Protein AF-A0A3C0TW62-F1 (afdb_monomer_lite)

Structure (mmCIF, N/CA/C/O backbone):
data_AF-A0A3C0TW62-F1
#
_entry.id   AF-A0A3C0TW62-F1
#
loop_
_atom_site.group_PDB
_atom_site.id
_atom_site.type_symbol
_atom_site.label_atom_id
_atom_site.label_alt_id
_atom_site.label_comp_id
_atom_site.label_asym_id
_atom_site.label_entity_id
_atom_site.label_seq_id
_atom_site.pdbx_PDB_ins_code
_atom_site.Cartn_x
_atom_site.Cartn_y
_atom_site.Cartn_z
_atom_site.occupancy
_atom_site.B_iso_or_equiv
_atom_site.auth_seq_id
_atom_site.auth_comp_id
_atom_site.auth_asym_id
_atom_site.auth_atom_id
_atom_site.pdbx_PDB_model_num
ATOM 1 N N . ASP A 1 1 ? -12.634 4.290 17.153 1.00 72.00 1 ASP A N 1
ATOM 2 C CA . ASP A 1 1 ? -13.857 5.122 17.173 1.00 72.00 1 ASP A CA 1
ATOM 3 C C . ASP A 1 1 ? -14.452 5.361 15.791 1.00 72.00 1 ASP A C 1
ATOM 5 O O . ASP A 1 1 ? -15.557 4.895 15.566 1.00 72.00 1 ASP A O 1
ATOM 9 N N . LEU A 1 2 ? -13.745 5.972 14.828 1.00 84.00 2 LEU A N 1
ATOM 10 C CA . LEU A 1 2 ? -14.316 6.241 13.490 1.00 84.00 2 LEU A CA 1
ATOM 11 C C . LEU A 1 2 ? -14.705 4.983 12.694 1.00 84.00 2 LEU A C 1
ATOM 13 O O . LEU A 1 2 ? -15.758 4.965 12.077 1.00 84.00 2 LEU A O 1
ATOM 17 N N . ALA A 1 3 ? -13.913 3.909 12.740 1.00 81.69 3 ALA A N 1
ATOM 18 C CA . ALA A 1 3 ? -14.281 2.653 12.073 1.00 81.69 3 ALA A CA 1
ATOM 19 C C . ALA A 1 3 ? -15.541 1.995 12.679 1.00 81.69 3 ALA A C 1
ATOM 21 O O . ALA A 1 3 ? -16.260 1.282 11.988 1.00 81.69 3 ALA A O 1
ATOM 22 N N . ALA A 1 4 ? -15.842 2.265 13.955 1.00 87.00 4 ALA A N 1
ATOM 23 C CA . ALA A 1 4 ? -17.002 1.703 14.646 1.00 87.00 4 ALA A CA 1
ATOM 24 C C . ALA A 1 4 ? -18.318 2.427 14.309 1.00 87.00 4 ALA A C 1
ATOM 26 O O . ALA A 1 4 ? -19.385 1.938 14.668 1.00 87.00 4 ALA A O 1
ATOM 27 N N . THR A 1 5 ? -18.269 3.573 13.618 1.00 90.25 5 THR A N 1
ATOM 28 C CA . THR A 1 5 ? -19.477 4.322 13.230 1.00 90.25 5 THR A CA 1
ATOM 29 C C . THR A 1 5 ? -20.233 3.680 12.067 1.00 90.25 5 THR A C 1
ATOM 31 O O . THR A 1 5 ? -21.365 4.068 11.797 1.00 90.25 5 THR A O 1
ATOM 34 N N . GLY A 1 6 ? -19.610 2.733 11.354 1.00 89.12 6 GLY A N 1
ATOM 35 C CA . GLY A 1 6 ? -20.166 2.131 10.140 1.00 89.12 6 GLY A CA 1
ATOM 36 C C . GLY A 1 6 ? -20.103 3.029 8.899 1.00 89.12 6 GLY A C 1
ATOM 37 O O . GLY A 1 6 ? -20.691 2.681 7.885 1.00 89.12 6 GLY A O 1
ATOM 38 N N . MET A 1 7 ? -19.404 4.170 8.963 1.00 93.00 7 MET A N 1
ATOM 39 C CA . MET A 1 7 ? -19.262 5.116 7.841 1.00 93.00 7 MET A CA 1
ATOM 40 C C . MET A 1 7 ? -17.917 5.008 7.102 1.00 93.00 7 MET A C 1
ATOM 42 O O . MET A 1 7 ? -17.636 5.811 6.217 1.00 93.00 7 MET A O 1
ATOM 46 N N . VAL A 1 8 ? -17.045 4.078 7.503 1.00 94.38 8 VAL A N 1
ATOM 47 C CA . VAL A 1 8 ? -15.711 3.904 6.912 1.00 94.38 8 VAL A CA 1
ATOM 48 C C . VAL A 1 8 ? -15.686 2.622 6.092 1.00 94.38 8 VAL A C 1
ATOM 50 O O . VAL A 1 8 ? -15.586 1.529 6.645 1.00 94.38 8 VAL A O 1
ATOM 53 N N . ASP A 1 9 ? -15.720 2.774 4.771 1.00 94.94 9 ASP A N 1
ATOM 54 C CA . ASP A 1 9 ? -15.726 1.645 3.835 1.00 94.94 9 ASP A CA 1
ATOM 55 C C . ASP A 1 9 ? -14.324 1.165 3.445 1.00 94.94 9 ASP A C 1
ATOM 57 O O . ASP A 1 9 ? -14.174 0.098 2.863 1.00 94.94 9 ASP A O 1
ATOM 61 N N . GLY A 1 10 ? -13.279 1.939 3.731 1.00 96.06 10 GLY A N 1
ATOM 62 C CA . GLY A 1 10 ? -11.916 1.620 3.318 1.00 96.06 10 GLY A CA 1
ATOM 63 C C . GLY A 1 10 ? -10.922 2.702 3.710 1.00 96.06 10 GLY A C 1
ATOM 64 O O . GLY A 1 10 ? -11.287 3.737 4.270 1.00 96.06 10 GLY A O 1
ATOM 65 N N . VAL A 1 11 ? -9.644 2.459 3.419 1.00 96.69 11 VAL A N 1
ATOM 66 C CA . VAL A 1 11 ? -8.550 3.381 3.750 1.00 96.69 11 VAL A CA 1
ATOM 67 C C . VAL A 1 11 ? -7.592 3.505 2.577 1.00 96.69 11 VAL A C 1
ATOM 69 O O . VAL A 1 11 ? -7.210 2.523 1.950 1.00 96.69 11 VAL A O 1
ATOM 72 N N . THR A 1 12 ? -7.136 4.719 2.298 1.00 96.81 12 THR A N 1
ATOM 73 C CA . THR A 1 12 ? -6.031 4.948 1.365 1.00 96.81 12 THR A CA 1
ATOM 74 C C . THR A 1 12 ? -4.782 5.332 2.135 1.00 96.81 12 THR A C 1
ATOM 76 O O . THR A 1 12 ? -4.821 6.269 2.932 1.00 96.81 12 THR A O 1
ATOM 79 N N . THR A 1 13 ? -3.664 4.665 1.869 1.00 95.38 13 THR A N 1
ATOM 80 C CA . THR A 1 13 ? -2.362 5.033 2.428 1.00 95.38 13 THR A CA 1
ATOM 81 C C . THR A 1 13 ? -1.436 5.546 1.330 1.00 95.38 13 THR A C 1
ATOM 83 O O . THR A 1 13 ? -1.660 5.342 0.133 1.00 95.38 13 THR A O 1
ATOM 86 N N . ASN A 1 14 ? -0.398 6.268 1.731 1.00 92.88 14 ASN A N 1
ATOM 87 C CA . ASN A 1 14 ? 0.791 6.492 0.919 1.00 92.88 14 ASN A CA 1
ATOM 88 C C . ASN A 1 14 ? 2.023 6.451 1.845 1.00 92.88 14 ASN A C 1
ATOM 90 O O . ASN A 1 14 ? 1.886 6.773 3.033 1.00 92.88 14 ASN A O 1
ATOM 94 N N . PRO A 1 15 ? 3.209 6.060 1.341 1.00 88.94 15 PRO A N 1
ATOM 95 C CA . PRO A 1 15 ? 4.424 5.948 2.143 1.00 88.94 15 PRO A CA 1
ATOM 96 C C . PRO A 1 15 ? 4.769 7.234 2.896 1.00 88.94 15 PRO A C 1
ATOM 98 O O . PRO A 1 15 ? 5.175 7.183 4.053 1.00 88.94 15 PRO A O 1
ATOM 101 N N . SER A 1 16 ? 4.547 8.402 2.283 1.00 90.19 16 SER A N 1
ATOM 102 C CA . SER A 1 16 ? 4.868 9.693 2.896 1.00 90.19 16 SER A CA 1
ATOM 103 C C . SER A 1 16 ? 4.033 9.996 4.142 1.00 90.19 16 SER A C 1
ATOM 105 O O . SER A 1 16 ? 4.574 10.518 5.112 1.00 90.19 16 SER A O 1
ATOM 107 N N . LEU A 1 17 ? 2.733 9.684 4.147 1.00 89.56 17 LEU A N 1
ATOM 108 C CA . LEU A 1 17 ? 1.871 9.872 5.319 1.00 89.56 17 LEU A CA 1
ATOM 109 C C . LEU A 1 17 ? 2.309 8.974 6.477 1.00 89.56 17 LEU A C 1
ATOM 111 O O . LEU A 1 17 ? 2.363 9.434 7.614 1.00 89.56 17 LEU A O 1
ATOM 115 N N . VAL A 1 18 ? 2.661 7.719 6.188 1.00 89.06 18 VAL A N 1
ATOM 116 C CA . VAL A 1 18 ? 3.077 6.765 7.226 1.00 89.06 18 VAL A CA 1
ATOM 117 C C . VAL A 1 18 ? 4.464 7.107 7.775 1.00 89.06 18 VAL A C 1
ATOM 119 O O . VAL A 1 18 ? 4.656 7.123 8.990 1.00 89.06 18 VAL A O 1
ATOM 122 N N . ALA A 1 19 ? 5.398 7.504 6.907 1.00 87.88 19 ALA A N 1
ATOM 123 C CA . ALA A 1 19 ? 6.716 7.980 7.316 1.00 87.88 19 ALA A CA 1
ATOM 124 C C . ALA A 1 19 ? 6.635 9.258 8.168 1.00 87.88 19 ALA A C 1
ATOM 126 O O . ALA A 1 19 ? 7.339 9.373 9.168 1.00 87.88 19 ALA A O 1
ATOM 127 N N . LYS A 1 20 ? 5.739 10.201 7.835 1.00 90.94 20 LYS A N 1
ATOM 128 C CA . LYS A 1 20 ? 5.490 11.405 8.655 1.00 90.94 20 LYS A CA 1
ATOM 129 C C . LYS A 1 20 ? 4.948 11.078 10.046 1.00 90.94 20 LYS A C 1
ATOM 131 O O . LYS A 1 20 ? 5.193 11.839 10.975 1.00 90.94 20 LYS A O 1
ATOM 136 N N . ALA A 1 21 ? 4.238 9.962 10.193 1.00 88.25 21 ALA A N 1
ATOM 137 C CA . ALA A 1 21 ? 3.800 9.453 11.488 1.00 88.25 21 ALA A CA 1
ATOM 138 C C . ALA A 1 21 ? 4.909 8.690 12.245 1.00 88.25 21 ALA A C 1
ATOM 140 O O . ALA A 1 21 ? 4.670 8.235 13.360 1.00 88.25 21 ALA A O 1
ATOM 141 N N . GLY A 1 22 ? 6.104 8.537 11.657 1.00 90.88 22 GLY A N 1
ATOM 142 C CA . GLY A 1 22 ? 7.242 7.845 12.265 1.00 90.88 22 GLY A CA 1
ATOM 143 C C . GLY A 1 22 ? 7.063 6.331 12.363 1.00 90.88 22 GLY A C 1
ATOM 144 O O . GLY A 1 22 ? 7.606 5.713 13.274 1.00 90.88 22 GLY A O 1
ATOM 145 N N . ARG A 1 23 ? 6.264 5.734 11.471 1.00 90.75 23 ARG A N 1
ATOM 146 C CA . ARG A 1 23 ? 5.881 4.319 11.541 1.00 90.75 23 ARG A CA 1
ATOM 147 C C . ARG A 1 23 ? 6.452 3.508 10.383 1.00 90.75 23 ARG A C 1
ATOM 149 O O . ARG A 1 23 ? 6.653 4.042 9.293 1.00 90.75 23 ARG A O 1
ATOM 156 N N . ASP A 1 24 ? 6.640 2.208 10.607 1.00 93.94 24 ASP A N 1
ATOM 157 C CA . ASP A 1 24 ? 6.886 1.261 9.522 1.00 93.94 24 ASP A CA 1
ATOM 158 C C . ASP A 1 24 ? 5.626 1.089 8.657 1.00 93.94 24 ASP A C 1
ATOM 160 O O . ASP A 1 24 ? 4.498 1.022 9.156 1.00 93.94 24 ASP A O 1
ATOM 164 N N . PHE A 1 25 ? 5.819 1.032 7.338 1.00 93.81 25 PHE A N 1
ATOM 165 C CA . PHE A 1 25 ? 4.712 0.977 6.388 1.00 93.81 25 PHE A CA 1
ATOM 166 C C . PHE A 1 25 ? 3.947 -0.346 6.450 1.00 93.81 25 PHE A C 1
ATOM 168 O O . PHE A 1 25 ? 2.717 -0.347 6.400 1.00 93.81 25 PHE A O 1
ATOM 175 N N . ILE A 1 26 ? 4.653 -1.468 6.592 1.00 94.56 26 ILE A N 1
ATOM 176 C CA . ILE A 1 26 ? 4.047 -2.801 6.622 1.00 94.56 26 ILE A CA 1
ATOM 177 C C . ILE A 1 26 ? 3.293 -3.015 7.934 1.00 94.56 26 ILE A C 1
ATOM 179 O O . ILE A 1 26 ? 2.182 -3.547 7.922 1.00 94.56 26 ILE A O 1
ATOM 183 N N . GLU A 1 27 ? 3.853 -2.568 9.057 1.00 95.38 27 GLU A N 1
ATOM 184 C CA . GLU A 1 27 ? 3.168 -2.606 10.351 1.00 95.38 27 GLU A CA 1
ATOM 185 C C . GLU A 1 27 ? 1.898 -1.754 10.344 1.00 95.38 27 GLU A C 1
ATOM 187 O O . GLU A 1 27 ? 0.835 -2.237 10.739 1.00 95.38 27 GLU A O 1
ATOM 192 N N . ALA A 1 28 ? 1.971 -0.529 9.813 1.00 95.81 28 ALA A N 1
ATOM 193 C CA . ALA A 1 28 ? 0.802 0.335 9.691 1.00 95.81 28 ALA A CA 1
ATOM 194 C C . ALA A 1 28 ? -0.297 -0.308 8.829 1.00 95.81 28 ALA A C 1
ATOM 196 O O . ALA A 1 28 ? -1.463 -0.299 9.216 1.00 95.81 28 ALA A O 1
ATOM 197 N N . LEU A 1 29 ? 0.054 -0.911 7.686 1.00 96.50 29 LEU A N 1
ATOM 198 C CA . LEU A 1 29 ? -0.911 -1.627 6.845 1.00 96.50 29 LEU A CA 1
ATOM 199 C C . LEU A 1 29 ? -1.560 -2.803 7.584 1.00 96.50 29 LEU A C 1
ATOM 201 O O . LEU A 1 29 ? -2.776 -2.976 7.497 1.00 96.50 29 LEU A O 1
ATOM 205 N N . ARG A 1 30 ? -0.772 -3.584 8.334 1.00 96.44 30 ARG A N 1
ATOM 206 C CA . ARG A 1 30 ? -1.280 -4.718 9.117 1.00 96.44 30 ARG A CA 1
ATOM 207 C C . ARG A 1 30 ? -2.288 -4.259 10.168 1.00 96.44 30 ARG A C 1
ATOM 209 O O . ARG A 1 30 ? -3.365 -4.840 10.269 1.00 96.44 30 ARG A O 1
ATOM 216 N N . GLU A 1 31 ? -1.987 -3.195 10.901 1.00 95.44 31 GLU A N 1
ATOM 217 C CA . GLU A 1 31 ? -2.914 -2.640 11.891 1.00 95.44 31 GLU A CA 1
ATOM 218 C C . GLU A 1 31 ? -4.187 -2.083 11.261 1.00 95.44 31 GLU A C 1
ATOM 220 O O . GLU A 1 31 ? -5.284 -2.400 11.716 1.00 95.44 31 GLU A O 1
ATOM 225 N N . ILE A 1 32 ? -4.063 -1.305 10.182 1.00 95.12 32 ILE A N 1
ATOM 226 C CA . ILE A 1 32 ? -5.227 -0.764 9.471 1.00 95.12 32 ILE A CA 1
ATOM 227 C C . ILE A 1 32 ? -6.114 -1.915 8.973 1.00 95.12 32 ILE A C 1
ATOM 229 O O . ILE A 1 32 ? -7.332 -1.839 9.117 1.00 95.12 32 ILE A O 1
ATOM 233 N N . SER A 1 33 ? -5.523 -3.007 8.473 1.00 95.69 33 SER A N 1
ATOM 234 C CA . SER A 1 33 ? -6.261 -4.195 8.013 1.00 95.69 33 SER A CA 1
ATOM 235 C C . SER A 1 33 ? -6.998 -4.950 9.112 1.00 95.69 33 SER A C 1
ATOM 237 O O . SER A 1 33 ? -8.017 -5.578 8.834 1.00 95.69 33 SER A O 1
ATOM 239 N N . ALA A 1 34 ? -6.531 -4.859 10.358 1.00 95.00 34 ALA A N 1
ATOM 240 C CA . ALA A 1 34 ? -7.226 -5.433 11.504 1.00 95.00 34 ALA A CA 1
ATOM 241 C C . ALA A 1 34 ? -8.411 -4.563 11.965 1.00 95.00 34 ALA A C 1
ATOM 243 O O . ALA A 1 34 ? -9.333 -5.070 12.599 1.00 95.00 34 ALA A O 1
ATOM 244 N N . ILE A 1 35 ? -8.388 -3.262 11.655 1.00 94.50 35 ILE A N 1
ATOM 245 C CA . ILE A 1 35 ? -9.409 -2.290 12.070 1.00 94.50 35 ILE A CA 1
ATOM 246 C C . ILE A 1 35 ? -10.502 -2.132 11.005 1.00 94.50 35 ILE A C 1
ATOM 248 O O . ILE A 1 35 ? -11.679 -2.028 11.346 1.00 94.50 35 ILE A O 1
ATOM 252 N N . VAL A 1 36 ? -10.123 -2.081 9.725 1.00 93.81 36 VAL A N 1
ATOM 253 C CA . VAL A 1 36 ? -11.032 -1.808 8.605 1.00 93.81 36 VAL A CA 1
ATOM 254 C C . VAL A 1 36 ? -11.135 -3.048 7.713 1.00 93.81 36 VAL A C 1
ATOM 256 O O . VAL A 1 36 ? -10.153 -3.400 7.059 1.00 93.81 36 VAL A O 1
ATOM 259 N N . PRO A 1 37 ? -12.310 -3.706 7.642 1.00 91.44 37 PRO A N 1
ATOM 260 C CA . PRO A 1 37 ? -12.492 -4.902 6.817 1.00 91.44 37 PRO A CA 1
ATOM 261 C C . PRO A 1 37 ? -12.541 -4.598 5.310 1.00 91.44 37 PRO A C 1
ATOM 263 O O . PRO A 1 37 ? -12.293 -5.486 4.495 1.00 91.44 37 PRO A O 1
ATOM 266 N N . GLY A 1 38 ? -12.859 -3.358 4.928 1.00 95.19 38 GLY A N 1
ATOM 267 C CA . GLY A 1 38 ? -12.913 -2.910 3.536 1.00 95.19 38 GLY A CA 1
ATOM 268 C C . GLY A 1 38 ? -11.537 -2.700 2.885 1.00 95.19 38 GLY A C 1
ATOM 269 O O . GLY A 1 38 ? -10.510 -2.937 3.523 1.00 95.19 38 GLY A O 1
ATOM 270 N N . PRO A 1 39 ? -11.482 -2.294 1.602 1.00 97.75 39 PRO A N 1
ATOM 271 C CA . PRO A 1 39 ? -10.235 -2.187 0.849 1.00 97.75 39 PRO A CA 1
ATOM 272 C C . PRO A 1 39 ? -9.253 -1.171 1.440 1.00 97.75 39 PRO A C 1
ATOM 274 O O . PRO A 1 39 ? -9.619 -0.053 1.813 1.00 97.75 39 PRO A O 1
ATOM 277 N N . ILE A 1 40 ? -7.974 -1.549 1.443 1.00 97.88 40 ILE A N 1
ATOM 278 C CA . ILE A 1 40 ? -6.861 -0.698 1.864 1.00 97.88 40 ILE A CA 1
ATOM 279 C C . ILE A 1 40 ? -5.935 -0.475 0.677 1.00 97.88 40 ILE A C 1
ATOM 281 O O . ILE A 1 40 ? -5.262 -1.398 0.226 1.00 97.88 40 ILE A O 1
ATOM 285 N N . SER A 1 41 ? -5.890 0.752 0.167 1.00 97.94 41 SER A N 1
ATOM 286 C CA . SER A 1 41 ? -5.013 1.103 -0.952 1.00 97.94 41 SER A CA 1
ATOM 287 C C . SER A 1 41 ? -3.586 1.334 -0.461 1.00 97.94 41 SER A C 1
ATOM 289 O O . SER A 1 41 ? -3.337 2.344 0.196 1.00 97.94 41 SER A O 1
ATOM 291 N N . ALA A 1 42 ? -2.661 0.436 -0.800 1.00 97.81 42 ALA A N 1
ATOM 292 C CA . ALA A 1 42 ? -1.233 0.535 -0.498 1.00 97.81 42 ALA A CA 1
ATOM 293 C C . ALA A 1 42 ? -0.437 0.899 -1.762 1.00 97.81 42 ALA A C 1
ATOM 295 O O . ALA A 1 42 ? -0.598 0.264 -2.802 1.00 97.81 42 ALA A O 1
ATOM 296 N N . GLU A 1 43 ? 0.402 1.933 -1.685 1.00 97.69 43 GLU A N 1
ATOM 297 C CA . GLU A 1 43 ? 1.164 2.455 -2.831 1.00 97.69 43 GLU A CA 1
ATOM 298 C C . GLU A 1 43 ? 2.508 1.744 -3.014 1.00 97.69 43 GLU A C 1
ATOM 300 O O . GLU A 1 43 ? 3.240 1.555 -2.040 1.00 97.69 43 GLU A O 1
ATOM 305 N N . VAL A 1 44 ? 2.841 1.408 -4.262 1.00 97.44 44 VAL A N 1
ATOM 306 C CA . VAL A 1 44 ? 4.203 1.021 -4.669 1.00 97.44 44 VAL A CA 1
ATOM 307 C C . VAL A 1 44 ? 5.068 2.262 -4.898 1.00 97.44 44 VAL A C 1
ATOM 309 O O . VAL A 1 44 ? 4.565 3.328 -5.240 1.00 97.44 44 VAL A O 1
ATOM 312 N N . THR A 1 45 ? 6.379 2.126 -4.741 1.00 95.81 45 THR A N 1
ATOM 313 C CA . THR A 1 45 ? 7.362 3.193 -4.979 1.00 95.81 45 THR A CA 1
ATOM 314 C C . THR A 1 45 ? 8.155 3.011 -6.270 1.00 95.81 45 THR A C 1
ATOM 316 O O . THR A 1 45 ? 8.697 3.984 -6.795 1.00 95.81 45 THR A O 1
ATOM 319 N N . ALA A 1 46 ? 8.227 1.786 -6.796 1.00 97.56 46 ALA A N 1
ATOM 320 C CA . ALA A 1 46 ? 8.866 1.511 -8.076 1.00 97.56 46 ALA A CA 1
ATOM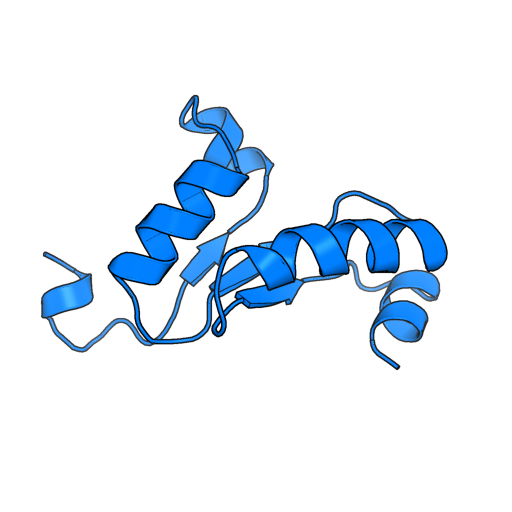 321 C C . ALA A 1 46 ? 8.144 2.197 -9.248 1.00 97.56 46 ALA A C 1
ATOM 323 O O . ALA A 1 46 ? 6.928 2.386 -9.232 1.00 97.56 46 ALA A O 1
ATOM 324 N N . LEU A 1 47 ? 8.908 2.528 -10.294 1.00 97.44 47 LEU A N 1
ATOM 325 C CA . LEU A 1 47 ? 8.407 3.203 -11.499 1.00 97.44 47 LEU A CA 1
ATOM 326 C C . LEU A 1 47 ? 8.437 2.320 -12.754 1.00 97.44 47 LEU A C 1
ATOM 328 O O . LEU A 1 47 ? 7.789 2.663 -13.740 1.00 97.44 47 LEU A O 1
ATOM 332 N N . ASP A 1 48 ? 9.130 1.182 -12.713 1.00 98.50 48 ASP A N 1
ATOM 333 C CA . ASP A 1 48 ? 9.133 0.160 -13.759 1.00 98.50 48 ASP A CA 1
ATOM 334 C C . ASP A 1 48 ? 8.171 -0.994 -13.430 1.00 98.50 48 ASP A C 1
ATOM 336 O O . ASP A 1 48 ? 7.990 -1.360 -12.267 1.00 98.50 48 ASP A O 1
ATOM 340 N N . THR A 1 49 ? 7.590 -1.615 -14.465 1.00 98.62 49 THR A N 1
ATOM 341 C CA . THR A 1 49 ? 6.614 -2.710 -14.303 1.00 98.62 49 THR A CA 1
ATOM 342 C C . THR A 1 49 ? 7.149 -3.852 -13.413 1.00 98.62 49 THR A C 1
ATOM 344 O O . THR A 1 49 ? 6.462 -4.235 -12.462 1.00 98.62 49 THR A O 1
ATOM 347 N N . PRO A 1 50 ? 8.366 -4.402 -13.636 1.00 98.56 50 PRO A N 1
ATOM 348 C CA . PRO A 1 50 ? 8.895 -5.472 -12.787 1.00 98.56 50 PRO A CA 1
ATOM 349 C C . PRO A 1 50 ? 9.050 -5.074 -11.315 1.00 98.56 50 PRO A C 1
ATOM 351 O O . PRO A 1 50 ? 8.778 -5.883 -10.428 1.00 98.56 50 PRO A O 1
ATOM 354 N N . GLY A 1 51 ? 9.510 -3.851 -11.044 1.00 98.62 51 GLY A N 1
ATOM 355 C CA . GLY A 1 51 ? 9.614 -3.299 -9.697 1.00 98.62 51 GLY A CA 1
ATOM 356 C C . GLY A 1 51 ? 8.263 -3.220 -9.000 1.00 98.62 51 GLY A C 1
ATOM 357 O O . GLY A 1 51 ? 8.128 -3.742 -7.891 1.00 98.62 51 GLY A O 1
ATOM 358 N N . MET A 1 52 ? 7.254 -2.669 -9.681 1.00 98.69 52 MET A N 1
ATOM 359 C CA . MET A 1 52 ? 5.899 -2.563 -9.137 1.00 98.69 52 MET A CA 1
ATOM 360 C C . MET A 1 52 ? 5.327 -3.933 -8.777 1.00 98.69 52 MET A C 1
ATOM 362 O O . MET A 1 52 ? 4.779 -4.088 -7.693 1.00 98.69 52 MET A O 1
ATOM 366 N N . LEU A 1 53 ? 5.502 -4.949 -9.630 1.00 98.50 53 LEU A N 1
ATOM 367 C CA . LEU A 1 53 ? 5.005 -6.303 -9.356 1.00 98.50 53 LEU A CA 1
ATOM 368 C C . LEU A 1 53 ? 5.695 -6.951 -8.142 1.00 98.50 53 LEU A C 1
ATOM 370 O O . LEU A 1 53 ? 5.034 -7.595 -7.328 1.00 98.50 53 LEU A O 1
ATOM 374 N N . ARG 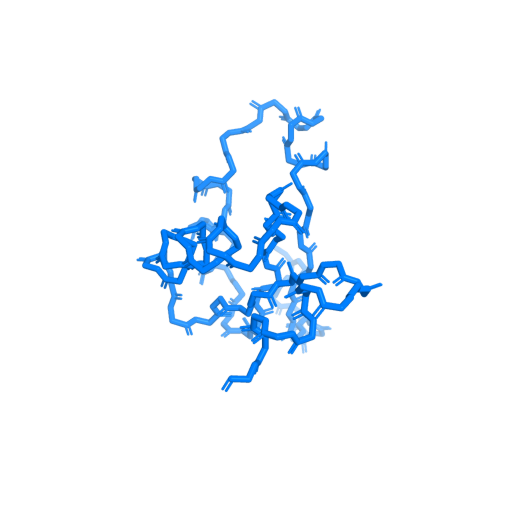A 1 54 ? 7.011 -6.755 -7.974 1.00 98.56 54 ARG A N 1
ATOM 375 C CA . ARG A 1 54 ? 7.743 -7.268 -6.799 1.00 98.56 54 ARG A CA 1
ATOM 376 C C . ARG A 1 54 ? 7.292 -6.607 -5.500 1.00 98.56 54 ARG A C 1
ATOM 378 O O . ARG A 1 54 ? 7.195 -7.277 -4.475 1.00 98.56 54 ARG A O 1
ATOM 385 N N . GLU A 1 55 ? 7.077 -5.296 -5.519 1.00 97.94 55 GLU A N 1
ATOM 386 C CA . GLU A 1 55 ? 6.574 -4.561 -4.356 1.00 97.94 55 GLU A CA 1
ATOM 387 C C . GLU A 1 55 ? 5.118 -4.930 -4.058 1.00 97.94 55 GLU A C 1
ATOM 389 O O . GLU A 1 55 ? 4.782 -5.206 -2.907 1.00 97.94 55 GLU A O 1
ATOM 394 N N . ALA A 1 56 ? 4.283 -5.030 -5.095 1.00 97.81 56 ALA A N 1
ATOM 395 C CA . ALA A 1 56 ? 2.893 -5.452 -4.996 1.00 97.81 56 ALA A CA 1
ATOM 396 C C . ALA A 1 56 ? 2.755 -6.808 -4.295 1.00 97.81 56 ALA A C 1
ATOM 398 O O . ALA A 1 56 ? 1.929 -6.933 -3.396 1.00 97.81 56 ALA A O 1
ATOM 399 N N . GLU A 1 57 ? 3.583 -7.798 -4.641 1.00 97.75 57 GLU A N 1
ATOM 400 C CA . GLU A 1 57 ? 3.551 -9.120 -4.002 1.00 97.75 57 GLU A CA 1
ATOM 401 C C . GLU A 1 57 ? 3.803 -9.033 -2.489 1.00 97.75 57 GLU A C 1
ATOM 403 O O . GLU A 1 57 ? 3.061 -9.601 -1.686 1.00 97.75 57 GLU A O 1
ATOM 408 N N . LYS A 1 58 ? 4.796 -8.235 -2.077 1.00 97.25 58 LYS A N 1
ATOM 409 C CA . LYS A 1 58 ? 5.093 -8.008 -0.654 1.00 97.25 58 LYS A CA 1
ATOM 410 C C . LYS A 1 58 ? 3.929 -7.335 0.069 1.00 97.25 58 LYS A C 1
ATOM 412 O O . LYS A 1 58 ? 3.604 -7.718 1.189 1.00 97.25 58 LYS A O 1
ATOM 417 N N . LEU A 1 59 ? 3.305 -6.339 -0.561 1.00 97.31 59 LEU A N 1
ATOM 418 C CA . LEU A 1 59 ? 2.182 -5.601 0.018 1.00 97.31 59 LEU A CA 1
ATOM 419 C C . LEU A 1 59 ? 0.916 -6.466 0.113 1.00 97.31 59 LEU A C 1
ATOM 421 O O . LEU A 1 59 ? 0.244 -6.454 1.141 1.00 97.31 59 LEU A O 1
ATOM 425 N N . ARG A 1 60 ? 0.604 -7.268 -0.913 1.00 96.81 60 ARG A N 1
ATOM 426 C CA . ARG A 1 60 ? -0.555 -8.181 -0.910 1.00 96.81 60 ARG A CA 1
ATOM 427 C C . ARG A 1 60 ? -0.422 -9.303 0.114 1.00 96.81 60 ARG A C 1
ATOM 429 O O . ARG A 1 60 ? -1.437 -9.773 0.623 1.00 96.81 60 ARG A O 1
ATOM 436 N N . ALA A 1 61 ? 0.803 -9.702 0.453 1.00 97.62 61 ALA A N 1
ATOM 437 C CA . ALA A 1 61 ? 1.053 -10.682 1.504 1.00 97.62 61 ALA A CA 1
ATOM 438 C C . ALA A 1 61 ? 0.687 -10.175 2.916 1.00 97.62 61 ALA A C 1
ATOM 440 O O . ALA A 1 61 ? 0.573 -10.984 3.836 1.00 97.62 61 ALA A O 1
ATOM 441 N N . VAL A 1 62 ? 0.486 -8.863 3.109 1.00 97.19 62 VAL A N 1
ATOM 442 C CA . VAL A 1 62 ? 0.157 -8.283 4.422 1.00 97.19 62 VAL A CA 1
ATOM 443 C C . VAL A 1 62 ? -1.262 -8.640 4.864 1.00 97.19 62 VAL A C 1
ATOM 445 O O . VAL A 1 62 ? -1.449 -9.070 6.002 1.00 97.19 62 VAL A O 1
ATOM 448 N N . ALA A 1 63 ? -2.255 -8.462 3.987 1.00 97.25 63 ALA A N 1
ATOM 449 C CA . ALA A 1 63 ? -3.658 -8.758 4.270 1.00 97.25 63 ALA A CA 1
ATOM 450 C C . ALA A 1 63 ? -4.474 -8.940 2.980 1.00 97.25 63 ALA A C 1
ATOM 452 O O . ALA A 1 63 ? -4.149 -8.392 1.927 1.00 97.25 63 ALA A O 1
ATOM 453 N N . ARG A 1 64 ? -5.583 -9.689 3.065 1.00 96.56 64 ARG A N 1
ATOM 454 C CA . ARG A 1 64 ? -6.416 -10.036 1.895 1.00 96.56 64 ARG A CA 1
ATOM 455 C C . ARG A 1 64 ? -7.135 -8.843 1.259 1.00 96.56 64 ARG A C 1
ATOM 457 O O . ARG A 1 64 ? -7.467 -8.910 0.081 1.00 96.56 64 ARG A O 1
ATOM 464 N N . ASN A 1 65 ? -7.389 -7.784 2.022 1.00 97.19 65 ASN A N 1
ATOM 465 C CA . ASN A 1 65 ? -8.086 -6.573 1.581 1.00 97.19 65 ASN A CA 1
ATOM 466 C C . ASN 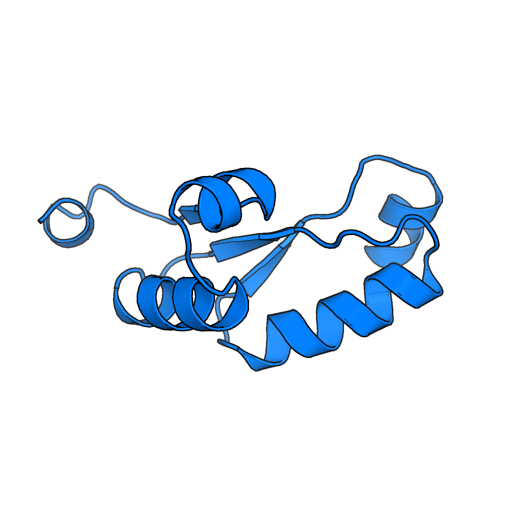A 1 65 ? -7.140 -5.476 1.058 1.00 97.19 65 ASN A C 1
ATOM 468 O O . ASN A 1 65 ? -7.573 -4.342 0.853 1.00 97.19 65 ASN A O 1
ATOM 472 N N . ILE A 1 66 ? -5.862 -5.789 0.821 1.00 97.94 66 ILE A N 1
ATOM 473 C CA . ILE A 1 66 ? -4.915 -4.849 0.216 1.00 97.94 66 ILE A CA 1
ATOM 474 C C . ILE A 1 66 ? -5.213 -4.690 -1.280 1.00 97.94 66 ILE A C 1
ATOM 476 O O . ILE A 1 66 ? -5.129 -5.642 -2.058 1.00 97.94 66 ILE A O 1
ATOM 480 N N . ALA A 1 67 ? -5.506 -3.455 -1.679 1.00 97.69 67 ALA A N 1
ATOM 481 C CA . ALA A 1 67 ? -5.555 -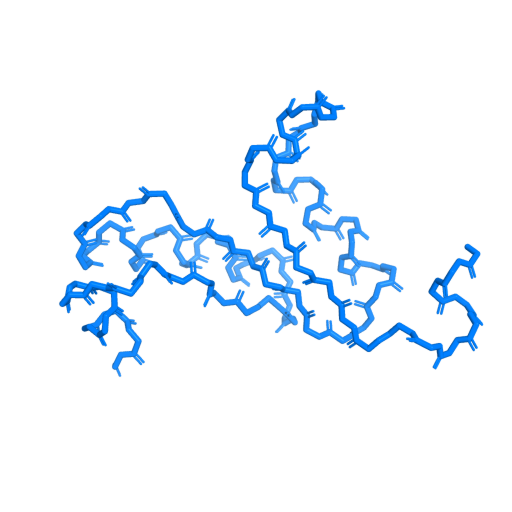3.007 -3.061 1.00 97.69 67 ALA A CA 1
ATOM 482 C C . ALA A 1 67 ? -4.238 -2.302 -3.408 1.00 97.69 67 ALA A C 1
ATOM 484 O O . ALA A 1 67 ? -3.783 -1.418 -2.682 1.00 97.69 67 ALA A O 1
ATOM 485 N N . ILE A 1 68 ? -3.613 -2.683 -4.521 1.00 97.88 68 ILE A N 1
ATOM 486 C CA . ILE A 1 68 ? -2.347 -2.081 -4.939 1.00 97.88 68 ILE A CA 1
ATOM 487 C C . ILE A 1 68 ? -2.620 -0.800 -5.713 1.00 97.88 68 ILE A C 1
ATOM 489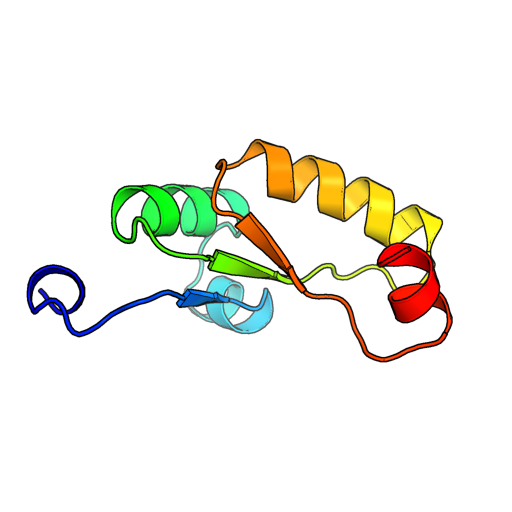 O O . ILE A 1 68 ? -3.316 -0.800 -6.726 1.00 97.88 68 ILE A O 1
ATOM 493 N N . LYS A 1 69 ? -2.052 0.295 -5.219 1.00 97.94 69 LYS A N 1
ATOM 494 C CA . LYS A 1 69 ? -2.106 1.609 -5.841 1.00 97.94 69 LYS A CA 1
ATOM 495 C C . LYS A 1 69 ? -0.817 1.831 -6.625 1.00 97.94 69 LYS A C 1
ATOM 497 O O . LYS A 1 69 ? 0.269 1.836 -6.049 1.00 97.94 69 LYS A O 1
ATO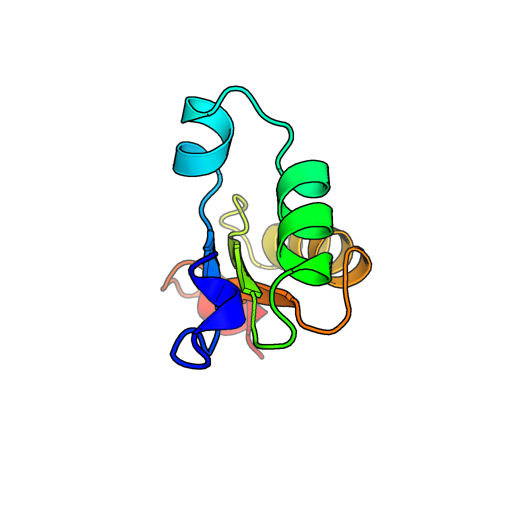M 502 N N . VAL A 1 70 ? -0.955 2.013 -7.933 1.00 97.56 70 VAL A N 1
ATOM 503 C CA . VAL A 1 70 ? 0.150 2.281 -8.862 1.00 97.56 70 VAL A CA 1
ATOM 504 C C . VAL A 1 70 ? 0.049 3.704 -9.413 1.00 97.56 70 VAL A C 1
ATOM 506 O O . VAL A 1 70 ? -1.055 4.254 -9.486 1.00 97.56 70 VAL A O 1
ATOM 509 N N . PRO A 1 71 ? 1.168 4.322 -9.819 1.00 96.69 71 PRO A N 1
ATOM 510 C CA . PRO A 1 71 ? 1.120 5.602 -10.508 1.00 96.69 71 PRO A CA 1
ATOM 511 C C . PRO A 1 71 ? 0.491 5.449 -11.900 1.00 96.69 71 PRO A C 1
ATOM 513 O O . PRO A 1 71 ? 0.653 4.430 -12.572 1.00 96.69 71 PRO A O 1
ATOM 516 N N . MET A 1 72 ? -0.202 6.491 -12.365 1.00 97.44 72 MET A N 1
ATOM 517 C CA . MET A 1 72 ? -0.769 6.537 -13.715 1.00 97.44 72 MET A CA 1
ATOM 518 C C . MET A 1 72 ? 0.341 6.781 -14.750 1.00 97.44 72 MET A C 1
ATOM 520 O O . MET A 1 72 ? 0.592 7.908 -15.170 1.00 97.44 72 MET A O 1
ATOM 524 N N . THR A 1 73 ? 1.036 5.713 -15.133 1.00 97.88 73 THR A N 1
ATOM 525 C CA . THR A 1 73 ? 2.082 5.695 -16.166 1.00 97.88 73 THR A CA 1
ATOM 526 C C . THR A 1 73 ? 1.891 4.484 -17.074 1.00 97.88 73 THR A C 1
ATOM 528 O O . THR A 1 73 ? 1.112 3.584 -16.766 1.00 97.88 73 THR A O 1
ATOM 531 N N . TRP A 1 74 ? 2.620 4.411 -18.190 1.00 98.38 74 TRP A N 1
ATOM 532 C CA . TRP A 1 74 ? 2.582 3.223 -19.050 1.00 98.38 74 TRP A CA 1
ATOM 533 C C . TRP A 1 74 ? 3.005 1.950 -18.319 1.00 98.38 74 TRP A C 1
ATOM 535 O O . TRP A 1 74 ? 2.392 0.906 -18.521 1.00 98.38 74 TRP A O 1
ATOM 545 N N . ASP A 1 75 ? 4.025 2.029 -17.466 1.00 98.56 75 ASP A N 1
ATOM 546 C CA . ASP A 1 75 ? 4.446 0.897 -16.642 1.00 98.56 75 ASP A CA 1
ATOM 547 C C . ASP A 1 75 ? 3.436 0.577 -15.533 1.00 98.56 75 ASP A C 1
ATOM 549 O O . ASP A 1 75 ? 3.146 -0.593 -15.305 1.00 98.56 75 ASP A O 1
ATOM 553 N N . GLY A 1 76 ? 2.800 1.586 -14.931 1.00 98.38 76 GLY A N 1
ATOM 554 C CA . GLY A 1 76 ? 1.696 1.374 -13.990 1.00 98.38 76 GLY A CA 1
ATOM 555 C C . GLY A 1 76 ? 0.501 0.663 -14.627 1.00 98.38 76 GLY A C 1
ATOM 556 O O . GLY A 1 76 ? -0.007 -0.312 -14.083 1.00 98.38 76 GLY A O 1
ATOM 557 N N . LEU A 1 77 ? 0.097 1.080 -15.830 1.00 98.19 77 LEU A N 1
ATOM 558 C CA . LEU A 1 77 ? -0.977 0.423 -16.581 1.00 98.19 77 LEU A CA 1
ATOM 559 C C . LEU A 1 77 ? -0.620 -1.015 -16.974 1.00 98.19 77 LEU A C 1
ATOM 561 O O . LEU A 1 77 ? -1.484 -1.887 -16.927 1.00 98.19 77 LEU A O 1
ATOM 565 N N . LYS A 1 78 ? 0.641 -1.284 -17.339 1.00 98.19 78 LYS A N 1
ATOM 566 C CA . LYS A 1 78 ? 1.120 -2.652 -17.587 1.00 98.19 78 LYS A CA 1
ATOM 567 C C . LYS A 1 78 ? 1.105 -3.496 -16.314 1.00 98.19 78 LYS A C 1
ATOM 569 O O . LYS A 1 78 ? 0.749 -4.662 -16.398 1.00 98.19 78 LYS A O 1
ATOM 574 N N . ALA A 1 79 ? 1.463 -2.924 -15.165 1.00 98.00 79 ALA A N 1
ATOM 575 C CA . ALA A 1 79 ? 1.433 -3.616 -13.878 1.00 98.00 79 ALA A CA 1
ATOM 576 C C . ALA A 1 79 ? 0.004 -3.973 -13.420 1.00 98.00 79 ALA A C 1
ATOM 578 O O . ALA A 1 79 ? -0.167 -4.930 -12.670 1.00 98.00 79 ALA A O 1
ATOM 579 N N . CYS A 1 80 ? -1.016 -3.237 -13.877 1.00 95.94 80 CYS A N 1
ATOM 580 C CA . CYS A 1 80 ? -2.427 -3.539 -13.615 1.00 95.94 80 CYS A CA 1
ATOM 581 C C . CYS A 1 80 ? -3.013 -4.681 -14.466 1.00 95.94 80 CYS A C 1
ATOM 583 O O . CYS A 1 80 ? -4.131 -5.107 -14.174 1.00 95.94 80 CYS A O 1
ATOM 585 N N . ARG A 1 81 ? -2.333 -5.115 -15.537 1.00 89.88 81 ARG A N 1
ATOM 586 C CA . ARG A 1 81 ? -2.839 -6.117 -16.489 1.00 89.88 81 ARG A CA 1
ATOM 587 C C . ARG A 1 81 ? -2.353 -7.518 -16.146 1.00 89.88 81 ARG A C 1
ATOM 589 O O . ARG A 1 81 ? -3.205 -8.430 -16.148 1.00 89.88 81 ARG A O 1
#

pLDDT: mean 94.91, std 4.47, range [72.0, 98.69]

Radius of gyration: 13.15 Å; chains: 1; bounding box: 30×22×36 Å

Secondary structure (DSSP, 8-state):
-GGGGT----EE--HHHHHHTT--HHHHHHHHHHH--S-EEEE----SHHHHHHHHHHHHTT-TTEEEE--SSHHHHHHT-

Sequence (81 aa):
DLAATGMVDGVTTNPSLVAKAGRDFIEALREISAIVPGPISAEVTALDTPGMLREAEKLRAVARNIAIKVPMTWDGLKACR

Foldseek 3Di:
DVLVVVPDQEEEDEPVVQVVVVHDPLVVLLVRVVSHVAAYEYEQPDDALVSLLVVVVVNCVSDVRYDYDYDPDPSSVVNVD